Protein AF-A0A1Q4DM64-F1 (afdb_monomer_lite)

Radius of gyration: 23.75 Å; chains: 1; bounding box: 56×60×68 Å

pLDDT: mean 80.48, std 20.93, range [38.56, 98.75]

Foldseek 3Di:
DDDDDDDDDDDDDPPPPPPPPPDDDDDDPDDPPPPDDPLDLVSLLVLLVVLCPDCLLPPQLLPCLQVCPVSLVSLLVSLVSLLVSLPPAPLSVQSPVLSVQLNVLSVQLVVQPSHDDPPDPHHDSVRRSVSSVSNSVSSVSNSVSSVVSVVPDDDPDPDD

Sequence (160 aa):
MPALRYPVLIAALALTLAGCGATTPDGAPTTPVRTGVDGSLSSLTDKIDSIALDECATEPAATIFPNCPRFITEVGNVAVAVRGAAPGRPDAAALESSATAVGDAVSAFIRDGCVASPSEPAPSVATCGPDLQKIQAGLKAMQSAVNASAAAAPTTTPAG

Structure (mmCIF, N/CA/C/O backbone):
data_AF-A0A1Q4DM64-F1
#
_entry.id   AF-A0A1Q4DM64-F1
#
loop_
_atom_site.group_PDB
_atom_site.id
_atom_site.type_symbol
_atom_site.label_atom_id
_atom_site.label_alt_id
_atom_site.label_comp_id
_atom_site.label_asym_id
_atom_site.label_entity_id
_atom_site.label_seq_id
_atom_site.pdbx_PDB_ins_code
_atom_site.Cartn_x
_atom_site.Cartn_y
_atom_site.Cartn_z
_atom_site.occupancy
_atom_site.B_iso_or_equiv
_atom_site.auth_seq_id
_atom_site.auth_comp_id
_atom_site.auth_asym_id
_atom_site.auth_atom_id
_atom_site.pdbx_PDB_model_num
ATOM 1 N N . MET A 1 1 ? 5.339 48.084 -47.936 1.00 38.56 1 MET A N 1
ATOM 2 C CA . MET A 1 1 ? 3.965 48.331 -48.424 1.00 38.56 1 MET A CA 1
ATOM 3 C C . MET A 1 1 ? 3.014 48.055 -47.263 1.00 38.56 1 MET A C 1
ATOM 5 O O . MET A 1 1 ? 3.069 46.947 -46.746 1.00 38.56 1 MET A O 1
ATOM 9 N N . PRO A 1 2 ? 2.272 49.058 -46.763 1.00 51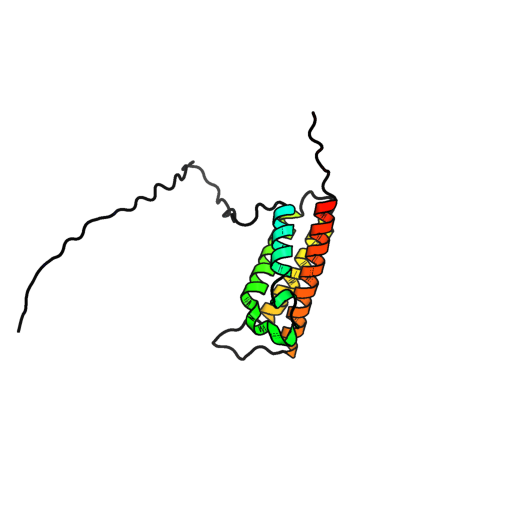.19 2 PRO A N 1
ATOM 10 C CA . PRO A 1 2 ? 1.415 48.941 -45.583 1.00 51.19 2 PRO A CA 1
ATOM 11 C C . PRO A 1 2 ? -0.000 48.476 -45.967 1.00 51.19 2 PRO A C 1
ATOM 13 O O . PRO A 1 2 ? -0.521 48.906 -46.993 1.00 51.19 2 PRO A O 1
ATOM 16 N N . ALA A 1 3 ? -0.646 47.655 -45.133 1.00 44.97 3 ALA A N 1
ATOM 17 C CA . ALA A 1 3 ? -2.070 47.343 -45.260 1.00 44.97 3 ALA A CA 1
ATOM 18 C C . ALA A 1 3 ? -2.755 47.289 -43.878 1.00 44.97 3 ALA A C 1
ATOM 20 O O . ALA A 1 3 ? -2.394 46.478 -43.034 1.00 44.97 3 ALA A O 1
ATOM 21 N N . LEU A 1 4 ? -3.682 48.243 -43.702 1.00 48.06 4 LEU A N 1
ATOM 22 C CA . LEU A 1 4 ? -4.887 48.351 -42.851 1.00 48.06 4 LEU A CA 1
ATOM 23 C C . LEU A 1 4 ? -4.959 47.514 -41.549 1.00 48.06 4 LEU A C 1
ATOM 25 O O . LEU A 1 4 ? -4.939 46.294 -41.588 1.00 48.06 4 LEU A O 1
ATOM 29 N N . ARG A 1 5 ? -5.036 48.108 -40.345 1.00 54.97 5 ARG A N 1
ATOM 30 C CA . ARG A 1 5 ? -6.199 48.780 -39.694 1.00 54.97 5 ARG A CA 1
ATOM 31 C C . ARG A 1 5 ? -7.495 47.945 -39.665 1.00 54.97 5 ARG A C 1
ATOM 33 O O . ARG A 1 5 ? -8.230 47.985 -40.640 1.00 54.97 5 ARG A O 1
ATOM 40 N N . TYR A 1 6 ? -7.833 47.351 -38.513 1.00 45.00 6 TYR A N 1
ATOM 41 C CA . TYR A 1 6 ? -9.056 47.675 -37.747 1.00 45.00 6 TYR A CA 1
ATOM 42 C C . TYR A 1 6 ? -9.010 47.046 -36.333 1.00 45.00 6 TYR A C 1
ATOM 44 O O . TYR A 1 6 ? -8.632 45.882 -36.203 1.00 45.00 6 TYR A O 1
ATOM 52 N N . PRO A 1 7 ? -9.362 47.798 -35.273 1.00 51.81 7 PRO A N 1
ATOM 53 C CA . PRO A 1 7 ? -9.396 47.316 -33.897 1.00 51.81 7 PRO A CA 1
ATOM 54 C C . PRO A 1 7 ? -10.707 46.567 -33.642 1.00 51.81 7 PRO A C 1
ATOM 56 O O . PRO A 1 7 ? -11.783 47.094 -33.917 1.00 51.81 7 PRO A O 1
ATOM 59 N N . VAL A 1 8 ? -10.635 45.360 -33.084 1.00 52.97 8 VAL A N 1
ATOM 60 C CA . VAL A 1 8 ? -11.823 44.664 -32.577 1.00 52.97 8 VAL A CA 1
ATOM 61 C C . VAL A 1 8 ? -11.725 44.614 -31.059 1.00 52.97 8 VAL A C 1
ATOM 63 O O . VAL A 1 8 ? -11.019 43.800 -30.472 1.00 52.97 8 VAL A O 1
ATOM 66 N N . LEU A 1 9 ? -12.438 45.555 -30.445 1.00 51.84 9 LEU A N 1
ATOM 67 C CA . LEU A 1 9 ? -12.913 45.486 -29.071 1.00 51.84 9 LEU A CA 1
ATOM 68 C C . LEU A 1 9 ? -13.808 44.243 -28.926 1.00 51.84 9 LEU A C 1
ATOM 70 O O . LEU A 1 9 ? -14.879 44.197 -29.522 1.00 51.84 9 LEU A O 1
ATOM 74 N N . ILE A 1 10 ? -13.395 43.267 -28.117 1.00 55.38 10 ILE A N 1
ATOM 75 C CA . ILE A 1 10 ? -14.287 42.264 -27.510 1.00 55.38 10 ILE A CA 1
ATOM 76 C C . ILE A 1 10 ? -13.955 42.296 -26.017 1.00 55.38 10 ILE A C 1
ATOM 78 O O . ILE A 1 10 ? -12.890 41.864 -25.595 1.00 55.38 10 ILE A O 1
ATOM 82 N N . ALA A 1 11 ? -14.646 43.162 -25.281 1.00 51.25 11 ALA A N 1
ATOM 83 C CA . ALA A 1 11 ? -15.825 42.812 -24.491 1.00 51.25 11 ALA A CA 1
ATOM 84 C C . ALA A 1 11 ? -15.452 41.919 -23.301 1.00 51.25 11 ALA A C 1
ATOM 86 O O . ALA A 1 11 ? -15.213 40.720 -23.421 1.00 51.25 11 ALA A O 1
ATOM 87 N N . ALA A 1 12 ? -15.399 42.572 -22.143 1.00 51.50 12 ALA A N 1
ATOM 88 C CA . ALA A 1 12 ? -15.264 41.963 -20.841 1.00 51.50 12 ALA A CA 1
ATOM 89 C C . ALA A 1 12 ? -16.359 40.913 -20.613 1.00 51.50 12 ALA A C 1
ATOM 91 O O . ALA A 1 12 ? -17.544 41.240 -20.621 1.00 51.50 12 ALA A O 1
ATOM 92 N N . LEU A 1 13 ? -15.949 39.683 -20.313 1.00 45.91 13 LEU A N 1
ATOM 93 C CA . LEU A 1 13 ? -16.724 38.786 -19.467 1.00 45.91 13 LEU A CA 1
ATOM 94 C C . LEU A 1 13 ? -15.891 38.518 -18.216 1.00 45.91 13 LEU A C 1
ATOM 96 O O . LEU A 1 13 ? -15.073 37.602 -18.153 1.00 45.91 13 LEU A O 1
ATOM 100 N N . ALA A 1 14 ? -16.094 39.374 -17.218 1.00 52.09 14 ALA A N 1
ATOM 101 C CA . ALA A 1 14 ? -15.781 39.043 -15.844 1.00 52.09 14 ALA A CA 1
ATOM 102 C C . ALA A 1 14 ? -16.706 37.888 -15.435 1.00 52.09 14 ALA A C 1
ATOM 104 O O . ALA A 1 14 ? -17.852 38.111 -15.051 1.00 52.09 14 ALA A O 1
ATOM 105 N N . LEU A 1 15 ? -16.227 36.646 -15.540 1.00 49.50 15 LEU A N 1
ATOM 106 C CA . LEU A 1 15 ? -16.816 35.552 -14.779 1.00 49.50 15 LEU A CA 1
ATOM 107 C C . LEU A 1 15 ? -16.432 35.764 -13.316 1.00 49.50 15 LEU A C 1
ATOM 109 O O . LEU A 1 15 ? -15.425 35.257 -12.826 1.00 49.50 15 LEU A O 1
ATOM 113 N N . THR A 1 16 ? -17.252 36.539 -12.613 1.00 51.91 16 THR A N 1
ATOM 114 C CA . THR A 1 16 ? -17.354 36.446 -11.164 1.00 51.91 16 THR A CA 1
ATOM 115 C C . THR A 1 16 ? -17.912 35.063 -10.852 1.00 51.91 16 THR A C 1
ATOM 117 O O . THR A 1 16 ? -19.127 34.867 -10.800 1.00 51.91 16 THR A O 1
ATOM 120 N N . LEU A 1 17 ? -17.027 34.084 -10.653 1.00 50.56 17 LEU A N 1
ATOM 121 C CA . LEU A 1 17 ? -17.360 32.977 -9.774 1.00 50.56 17 LEU A CA 1
ATOM 122 C C . LEU A 1 17 ? -17.614 33.605 -8.407 1.00 50.56 17 LEU A C 1
ATOM 124 O O . LEU A 1 17 ? -16.688 33.892 -7.652 1.00 50.56 17 LEU A O 1
ATOM 128 N N . ALA A 1 18 ? -18.890 33.846 -8.119 1.00 49.09 18 ALA A N 1
ATOM 129 C CA . ALA A 1 18 ? -19.396 33.934 -6.767 1.00 49.09 18 ALA A CA 1
ATOM 130 C C . ALA A 1 18 ? -19.172 32.561 -6.119 1.00 49.09 18 ALA A C 1
ATOM 132 O O . ALA A 1 18 ? -20.081 31.750 -5.979 1.00 49.09 18 ALA A O 1
ATOM 133 N N . GLY A 1 19 ? -17.918 32.271 -5.774 1.00 39.44 19 GLY A N 1
ATOM 134 C CA . GLY A 1 19 ? -17.636 31.352 -4.697 1.00 39.44 19 GLY A CA 1
ATOM 135 C C . GLY A 1 19 ? -18.203 32.011 -3.453 1.00 39.44 19 GLY A C 1
ATOM 136 O O . GLY A 1 19 ? -17.702 33.046 -3.018 1.00 39.44 19 GLY A O 1
ATOM 137 N N . CYS A 1 20 ? -19.270 31.437 -2.903 1.00 52.44 20 CYS A N 1
ATOM 138 C CA . CYS A 1 20 ? -19.693 31.684 -1.533 1.00 52.44 20 CYS A CA 1
ATOM 139 C C . CYS A 1 20 ? -18.599 31.165 -0.587 1.00 52.44 20 CYS A C 1
ATOM 141 O O . CYS A 1 20 ? -18.759 30.153 0.086 1.00 52.44 20 CYS A O 1
ATOM 143 N N . GLY A 1 21 ? -17.455 31.845 -0.567 1.00 40.41 21 GLY A N 1
ATOM 144 C CA . GLY A 1 21 ? -16.531 31.814 0.545 1.00 40.41 21 GLY A CA 1
ATOM 145 C C . GLY A 1 21 ? -17.123 32.721 1.606 1.00 40.41 21 GLY A C 1
ATOM 146 O O . GLY A 1 21 ? -17.016 33.941 1.507 1.00 40.41 21 GLY A O 1
ATOM 147 N N . ALA A 1 22 ? -17.791 32.133 2.594 1.00 46.66 22 ALA A N 1
ATOM 148 C CA . ALA A 1 22 ? -18.040 32.829 3.842 1.00 46.66 22 ALA A CA 1
ATOM 149 C C . ALA A 1 22 ? -16.670 33.152 4.457 1.00 46.66 22 ALA A C 1
ATOM 151 O O . ALA A 1 22 ? -16.010 32.300 5.044 1.00 46.66 22 ALA A O 1
ATOM 152 N N . THR A 1 23 ? -16.207 34.381 4.249 1.00 44.38 23 THR A N 1
ATOM 153 C CA . THR A 1 23 ? -15.081 34.964 4.968 1.00 44.38 23 THR A CA 1
ATOM 154 C C . THR A 1 23 ? -15.503 35.190 6.414 1.00 44.38 23 THR A C 1
ATOM 156 O O . THR A 1 23 ? -16.155 36.186 6.720 1.00 44.38 23 THR A O 1
ATOM 159 N N . THR A 1 24 ? -15.128 34.282 7.309 1.00 49.69 24 THR A N 1
ATOM 160 C CA . THR A 1 24 ? -14.904 34.623 8.718 1.00 49.69 24 THR A CA 1
ATOM 161 C C . THR A 1 24 ? -13.462 35.107 8.868 1.00 49.69 24 THR A C 1
ATOM 163 O O . THR A 1 24 ? -12.543 34.359 8.525 1.00 49.69 24 THR A O 1
ATOM 166 N N . PRO A 1 25 ? -13.234 36.342 9.339 1.00 52.25 25 PRO A N 1
ATOM 167 C CA . PRO A 1 25 ? -11.914 36.776 9.755 1.00 52.25 25 PRO A CA 1
ATOM 168 C C . PRO A 1 25 ? -11.630 36.162 11.129 1.00 52.25 25 PRO A C 1
ATOM 170 O O . PRO A 1 25 ? -12.388 36.395 12.059 1.00 52.25 25 PRO A O 1
ATOM 173 N N . ASP A 1 26 ? -10.616 35.305 11.222 1.00 44.72 26 ASP A N 1
ATOM 174 C CA . ASP A 1 26 ? -9.581 35.339 12.265 1.00 44.72 26 ASP A CA 1
ATOM 175 C C . ASP A 1 26 ? -8.699 34.084 12.193 1.00 44.72 26 ASP A C 1
ATOM 177 O O . ASP A 1 26 ? -9.122 32.997 11.799 1.00 44.72 26 ASP A O 1
ATOM 181 N N . GLY A 1 27 ? -7.413 34.284 12.469 1.00 49.91 27 GLY A N 1
ATOM 182 C CA . GLY A 1 27 ? -6.321 33.422 12.036 1.00 49.91 27 GLY A CA 1
ATOM 183 C C . GLY A 1 27 ? -6.317 32.008 12.616 1.00 49.91 27 GLY A C 1
ATOM 184 O O . GLY A 1 27 ? -6.171 31.805 13.815 1.00 49.91 27 GLY A O 1
ATOM 185 N N . ALA A 1 28 ? -6.310 31.030 11.716 1.00 48.25 28 ALA A N 1
ATOM 186 C CA . ALA A 1 28 ? -5.589 29.771 11.859 1.00 48.25 28 ALA A CA 1
ATOM 187 C C . ALA A 1 28 ? -5.282 29.255 10.441 1.00 48.25 28 ALA A C 1
ATOM 189 O O . ALA A 1 28 ? -6.163 29.332 9.580 1.00 48.25 28 ALA A O 1
ATOM 190 N N . PRO A 1 29 ? -4.073 28.739 10.146 1.00 41.28 29 PRO A N 1
ATOM 191 C CA . PRO A 1 29 ? -3.855 28.011 8.908 1.00 41.28 29 PRO A CA 1
ATOM 192 C C . PRO A 1 29 ? -4.705 26.743 8.978 1.00 41.28 29 PRO A C 1
ATOM 194 O O . PRO A 1 29 ? -4.353 25.777 9.652 1.00 41.28 29 PRO A O 1
ATOM 197 N N . THR A 1 30 ? -5.862 26.766 8.324 1.00 47.44 30 THR A N 1
ATOM 198 C CA . THR A 1 30 ? -6.651 25.563 8.106 1.00 47.44 30 THR A CA 1
ATOM 199 C C . THR A 1 30 ? -5.897 24.738 7.080 1.00 47.44 30 THR A C 1
ATOM 201 O O . THR A 1 30 ? -5.765 25.099 5.911 1.00 47.44 30 THR A O 1
ATOM 204 N N . THR A 1 31 ? -5.321 23.638 7.553 1.00 50.84 31 THR A N 1
ATOM 205 C CA . THR A 1 31 ? -4.847 22.550 6.707 1.00 50.84 31 THR A CA 1
ATOM 206 C C . THR A 1 31 ? -5.935 22.269 5.670 1.00 50.84 31 THR A C 1
ATOM 208 O O . THR A 1 31 ? -7.098 22.133 6.063 1.00 50.84 31 THR A O 1
ATOM 211 N N . PRO A 1 32 ? -5.622 22.213 4.364 1.00 42.25 32 PRO A N 1
ATOM 212 C CA . PRO A 1 32 ? -6.635 21.933 3.363 1.00 42.25 32 PRO A CA 1
ATOM 213 C C . PRO A 1 32 ? -7.281 20.589 3.696 1.00 42.25 32 PRO A C 1
ATOM 215 O O . PRO A 1 32 ? -6.619 19.549 3.691 1.00 42.25 32 PRO A O 1
ATOM 218 N N . VAL A 1 33 ? -8.575 20.618 4.020 1.00 45.44 33 VAL A N 1
ATOM 219 C CA . VAL A 1 33 ? -9.391 19.413 4.124 1.00 45.44 33 VAL A CA 1
ATOM 220 C C . VAL A 1 33 ? -9.404 18.812 2.726 1.00 45.44 33 VAL A C 1
ATOM 222 O O . VAL A 1 33 ? -10.020 19.360 1.813 1.00 45.44 33 VAL A O 1
ATOM 225 N N . ARG A 1 34 ? -8.661 17.717 2.532 1.00 43.19 34 ARG A N 1
ATOM 226 C CA . ARG A 1 34 ? -8.752 16.904 1.318 1.00 43.19 34 ARG A CA 1
ATOM 227 C C . ARG A 1 34 ? -10.174 16.353 1.261 1.00 43.19 34 ARG A C 1
ATOM 229 O O . ARG A 1 34 ? -10.494 15.375 1.924 1.00 43.19 34 ARG A O 1
ATOM 236 N N . THR A 1 35 ? -11.030 17.001 0.484 1.00 40.12 35 THR A N 1
ATOM 237 C CA . THR A 1 35 ? -12.334 16.480 0.081 1.00 40.12 35 THR A CA 1
ATOM 238 C C . THR A 1 35 ? -12.110 15.359 -0.926 1.00 40.12 35 THR A C 1
ATOM 240 O O . THR A 1 35 ? -12.135 15.545 -2.138 1.00 40.12 35 THR A O 1
ATOM 243 N N . GLY A 1 36 ? -11.821 14.175 -0.411 1.00 43.12 36 GLY A N 1
ATOM 244 C CA . GLY A 1 36 ? -11.723 12.959 -1.196 1.00 43.12 36 GLY A CA 1
ATOM 245 C C . GLY A 1 36 ? -11.624 11.808 -0.221 1.00 43.12 36 GLY A C 1
ATOM 246 O O . GLY A 1 36 ? -10.590 11.671 0.424 1.00 43.12 36 GLY A O 1
ATOM 247 N N . VAL A 1 37 ? -12.697 11.020 -0.128 1.0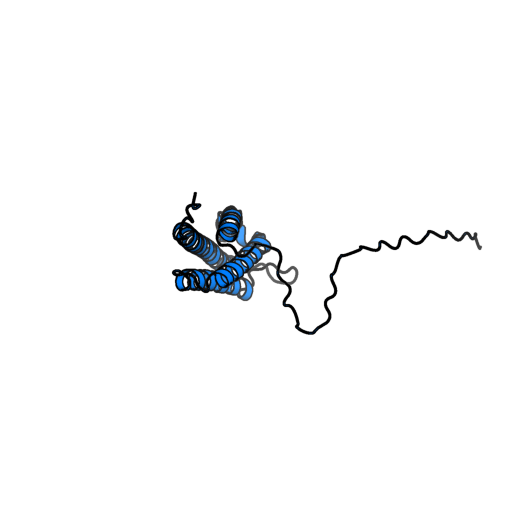0 47.81 37 VAL A N 1
ATOM 248 C CA . VAL A 1 37 ? -13.005 10.093 0.971 1.00 47.81 37 VAL A CA 1
ATOM 249 C C . VAL A 1 37 ? -13.389 10.879 2.233 1.00 47.81 37 VAL A C 1
ATOM 251 O O . VAL A 1 37 ? -12.541 11.451 2.917 1.00 47.81 37 VAL A O 1
ATOM 254 N N . ASP A 1 38 ? -14.683 10.952 2.553 1.00 57.81 38 ASP A N 1
ATOM 255 C CA . ASP A 1 38 ? -15.069 11.149 3.948 1.00 57.81 38 ASP A CA 1
ATOM 256 C C . ASP A 1 38 ? -14.352 10.031 4.711 1.00 57.81 38 ASP A C 1
ATOM 258 O O . ASP A 1 38 ? -14.532 8.873 4.367 1.00 57.81 38 ASP A O 1
ATOM 262 N N . GLY A 1 39 ? -13.444 10.334 5.643 1.00 59.41 39 GLY A N 1
ATOM 263 C CA . GLY A 1 39 ? -12.553 9.342 6.280 1.00 59.41 39 GLY A CA 1
ATOM 264 C C . GLY A 1 39 ? -13.264 8.251 7.101 1.00 59.41 39 GLY A C 1
ATOM 265 O O . GLY A 1 39 ? -12.656 7.639 7.975 1.00 59.41 39 GLY A O 1
ATOM 266 N N . SER A 1 40 ? -14.559 8.046 6.860 1.00 77.19 40 SER A N 1
ATOM 267 C CA . SER A 1 40 ? -15.349 6.919 7.295 1.00 77.19 40 SER A CA 1
ATOM 268 C C . SER A 1 40 ? -14.763 5.613 6.762 1.00 77.19 40 SER A C 1
ATOM 270 O O . SER A 1 40 ? -14.223 5.501 5.659 1.00 77.19 40 SER A O 1
ATOM 272 N N . LEU A 1 41 ? -14.882 4.585 7.591 1.00 80.12 41 LEU A N 1
ATOM 273 C CA . LEU A 1 41 ? -14.301 3.285 7.307 1.00 80.12 41 LEU A CA 1
ATOM 274 C C . LEU A 1 41 ? -15.002 2.572 6.131 1.00 80.12 41 LEU A C 1
ATOM 276 O O . LEU A 1 41 ? -14.367 1.801 5.419 1.00 80.12 41 LEU A O 1
ATOM 280 N N . SER A 1 42 ? -16.286 2.863 5.889 1.00 81.88 42 SER A N 1
ATOM 281 C CA . SER A 1 42 ? -17.035 2.356 4.730 1.00 81.88 42 SER A CA 1
ATOM 282 C C . SER A 1 42 ? -16.517 2.939 3.415 1.00 81.88 42 SER A C 1
ATOM 284 O O . SER A 1 42 ? -16.254 2.194 2.482 1.00 81.88 42 SER A O 1
ATOM 286 N N . SER A 1 43 ? -16.267 4.250 3.369 1.00 87.00 43 SER A N 1
ATOM 287 C CA . SER A 1 43 ? -15.702 4.928 2.193 1.00 87.00 43 SER A CA 1
ATOM 288 C C . SER A 1 43 ? -14.282 4.431 1.882 1.00 87.00 43 SER A C 1
ATOM 290 O O . SER A 1 43 ? -13.907 4.232 0.725 1.00 87.00 43 SER A O 1
ATOM 292 N N . LEU A 1 44 ? -13.495 4.142 2.927 1.00 91.88 44 LEU A N 1
ATOM 293 C CA . LEU A 1 44 ? -12.188 3.495 2.785 1.00 91.88 44 LEU A CA 1
ATOM 294 C C . LEU A 1 44 ? -12.291 2.055 2.277 1.00 91.88 44 LEU A C 1
ATOM 296 O O . LEU A 1 44 ? -11.464 1.661 1.459 1.00 91.88 44 LEU A O 1
ATOM 300 N N . THR A 1 45 ? -13.290 1.295 2.730 1.00 93.25 45 THR A N 1
ATOM 301 C CA . THR A 1 45 ? -13.543 -0.074 2.256 1.00 93.25 45 THR A CA 1
ATOM 302 C C . THR A 1 45 ? -13.796 -0.073 0.749 1.00 93.25 45 THR A C 1
ATOM 304 O O . THR A 1 45 ? -13.031 -0.686 0.007 1.00 93.25 45 THR A O 1
ATOM 307 N N . ASP A 1 46 ? -14.760 0.726 0.281 1.00 93.19 46 ASP A N 1
ATOM 308 C CA . ASP A 1 46 ? -15.103 0.826 -1.144 1.00 93.19 46 ASP A CA 1
ATOM 309 C C . ASP A 1 46 ? -13.907 1.277 -1.996 1.00 93.19 46 ASP A C 1
ATOM 311 O O . ASP A 1 46 ? -13.657 0.755 -3.087 1.00 93.19 46 ASP A O 1
ATOM 315 N N . LYS A 1 47 ? -13.122 2.242 -1.493 1.00 94.19 47 LYS A N 1
ATOM 316 C CA . LYS A 1 47 ? -11.923 2.712 -2.193 1.00 94.19 47 LYS A CA 1
ATOM 317 C C . LYS A 1 47 ? -10.867 1.613 -2.308 1.00 94.19 47 LYS A C 1
ATOM 319 O O . LYS A 1 47 ? -10.288 1.453 -3.381 1.00 94.19 47 LYS A O 1
ATOM 324 N N . ILE A 1 48 ? -10.587 0.880 -1.231 1.00 96.44 48 ILE A N 1
ATOM 325 C CA . ILE A 1 48 ? -9.597 -0.204 -1.258 1.00 96.44 48 ILE A CA 1
ATOM 326 C C . ILE A 1 48 ? -10.069 -1.328 -2.179 1.00 96.44 48 ILE A C 1
ATOM 328 O O . ILE A 1 48 ? -9.271 -1.800 -2.986 1.00 96.44 48 ILE A O 1
ATOM 332 N N . ASP A 1 49 ? -11.350 -1.695 -2.124 1.00 96.31 49 ASP A N 1
ATOM 333 C CA . ASP A 1 49 ? -11.944 -2.696 -3.011 1.00 96.31 49 ASP A CA 1
ATOM 334 C C . ASP A 1 49 ? -11.801 -2.285 -4.480 1.00 96.31 49 ASP A C 1
ATOM 336 O O . ASP A 1 49 ? -11.357 -3.080 -5.307 1.00 96.31 49 ASP A O 1
ATOM 340 N N . SER A 1 50 ? -12.070 -1.018 -4.806 1.00 96.56 50 SER A N 1
ATOM 341 C CA . SER A 1 50 ? -11.870 -0.501 -6.161 1.00 96.56 50 SER A CA 1
ATOM 342 C C . SER A 1 50 ? -10.405 -0.540 -6.606 1.00 96.56 50 SER A C 1
ATOM 344 O O . SER A 1 50 ? -10.149 -0.824 -7.773 1.00 96.56 50 SER A O 1
ATOM 346 N N . ILE A 1 51 ? -9.447 -0.242 -5.722 1.00 97.50 51 ILE A N 1
ATOM 347 C CA . ILE A 1 51 ? -8.010 -0.301 -6.047 1.00 97.50 51 ILE A CA 1
ATOM 348 C C . ILE A 1 51 ? -7.553 -1.758 -6.207 1.00 97.50 51 ILE A C 1
ATOM 350 O O . ILE A 1 51 ? -6.713 -2.051 -7.053 1.00 97.50 51 ILE A O 1
ATOM 354 N N . ALA A 1 52 ? -8.108 -2.687 -5.427 1.00 97.12 52 ALA A N 1
ATOM 355 C CA . ALA A 1 52 ? -7.768 -4.108 -5.483 1.00 97.12 52 ALA A CA 1
ATOM 356 C C . ALA A 1 52 ? -8.188 -4.789 -6.799 1.00 97.12 52 ALA A C 1
ATOM 358 O O . ALA A 1 52 ? -7.696 -5.877 -7.100 1.00 97.12 52 ALA A O 1
ATOM 359 N N . LEU A 1 53 ? -9.065 -4.154 -7.582 1.00 97.38 53 LEU A N 1
ATOM 360 C CA . LEU A 1 53 ? -9.470 -4.600 -8.918 1.00 97.38 53 LEU A CA 1
ATOM 361 C C . LEU A 1 53 ? -8.566 -4.074 -10.042 1.00 97.38 53 LEU A C 1
ATOM 363 O O . LEU A 1 53 ? -8.735 -4.483 -11.189 1.00 97.38 53 LEU A O 1
ATOM 367 N N . ASP A 1 54 ? -7.633 -3.169 -9.739 1.00 98.00 54 ASP A N 1
ATOM 368 C CA . ASP A 1 54 ? -6.694 -2.628 -10.720 1.00 98.00 54 ASP A CA 1
ATOM 369 C C . ASP A 1 54 ? -5.790 -3.741 -11.291 1.00 98.00 54 ASP A C 1
ATOM 371 O O . ASP A 1 54 ? -5.430 -4.703 -10.601 1.00 98.00 54 ASP A O 1
ATOM 375 N N . GLU A 1 55 ? -5.393 -3.614 -12.558 1.00 97.56 55 GLU A N 1
ATOM 376 C CA . GLU A 1 55 ? -4.478 -4.565 -13.204 1.00 97.56 55 GLU A CA 1
ATOM 377 C C . GLU A 1 55 ? -3.151 -4.667 -12.438 1.00 97.56 55 GLU A C 1
ATOM 379 O O . GLU A 1 55 ? -2.619 -5.755 -12.234 1.00 97.56 55 GLU A O 1
ATOM 384 N N . CYS A 1 56 ? -2.666 -3.563 -11.872 1.00 97.62 56 CYS A N 1
ATOM 385 C CA . CYS A 1 56 ? -1.462 -3.541 -11.052 1.00 97.62 56 CYS A CA 1
ATOM 386 C C . CYS A 1 56 ? -1.621 -4.224 -9.689 1.00 97.62 56 CYS A C 1
ATOM 388 O O . CYS A 1 56 ? -0.612 -4.520 -9.044 1.00 97.62 56 CYS A O 1
ATOM 390 N N . ALA A 1 57 ? -2.848 -4.506 -9.242 1.00 97.88 57 ALA A N 1
ATOM 391 C CA . ALA A 1 57 ? -3.121 -5.290 -8.039 1.00 97.88 57 ALA A CA 1
ATOM 392 C C . ALA A 1 57 ? -3.191 -6.806 -8.309 1.00 97.88 57 ALA A C 1
ATOM 394 O O . ALA A 1 57 ? -3.002 -7.611 -7.387 1.00 97.88 57 ALA A O 1
ATOM 395 N N . THR A 1 58 ? -3.487 -7.193 -9.552 1.00 97.38 58 THR A N 1
ATOM 396 C CA . THR A 1 58 ? -3.919 -8.550 -9.918 1.00 97.38 58 THR A CA 1
ATOM 397 C C . THR A 1 58 ? -2.949 -9.264 -10.855 1.00 97.38 58 THR A C 1
ATOM 399 O O . THR A 1 58 ? -2.741 -10.469 -10.703 1.00 97.38 58 THR A O 1
ATOM 402 N N . GLU A 1 59 ? -2.308 -8.533 -11.763 1.00 98.12 59 GLU A N 1
ATOM 403 C CA . GLU A 1 59 ? -1.351 -9.073 -12.722 1.00 98.12 59 GLU A CA 1
ATOM 404 C C . GLU A 1 59 ? 0.018 -9.378 -12.084 1.00 98.12 59 GLU A C 1
ATOM 406 O O . GLU A 1 59 ? 0.389 -8.808 -11.044 1.00 98.12 59 GLU A O 1
ATOM 411 N N . PRO A 1 60 ? 0.823 -10.263 -12.706 1.00 97.69 60 PRO A N 1
ATOM 412 C CA . PRO A 1 60 ? 2.163 -10.574 -12.232 1.00 97.69 60 PRO A CA 1
ATOM 413 C C . PRO A 1 60 ? 3.045 -9.323 -12.124 1.00 97.69 60 PRO A C 1
ATOM 415 O O . PRO A 1 60 ? 3.323 -8.628 -13.102 1.00 97.69 60 PRO A O 1
ATOM 418 N N . ALA A 1 61 ? 3.561 -9.070 -10.921 1.00 95.88 61 ALA A N 1
ATOM 419 C CA . ALA A 1 61 ? 4.331 -7.865 -10.625 1.00 95.88 61 ALA A CA 1
ATOM 420 C C . ALA A 1 61 ? 5.559 -7.678 -11.538 1.00 95.88 61 ALA A C 1
ATOM 422 O O . ALA A 1 61 ? 5.876 -6.561 -11.937 1.00 95.88 61 ALA A O 1
ATOM 423 N N . ALA A 1 62 ? 6.225 -8.775 -11.915 1.00 93.38 62 ALA A N 1
ATOM 424 C CA . ALA A 1 62 ? 7.414 -8.756 -12.769 1.00 93.38 62 ALA A CA 1
ATOM 425 C C . ALA A 1 62 ? 7.155 -8.236 -14.196 1.00 93.38 62 ALA A C 1
ATOM 427 O O . ALA A 1 62 ? 8.103 -7.843 -14.873 1.00 93.38 62 ALA A O 1
ATOM 428 N N . THR A 1 63 ? 5.902 -8.230 -14.659 1.00 92.25 63 THR A N 1
ATOM 429 C CA . THR A 1 63 ? 5.539 -7.793 -16.014 1.00 92.25 63 THR A CA 1
ATOM 430 C C . THR A 1 63 ? 4.821 -6.451 -16.027 1.00 92.25 63 THR A C 1
ATOM 432 O O . THR A 1 63 ? 5.024 -5.675 -16.956 1.00 92.25 63 THR A O 1
ATOM 435 N N . ILE A 1 64 ? 3.995 -6.164 -15.016 1.00 95.12 64 ILE A N 1
ATOM 436 C CA . ILE A 1 64 ? 3.089 -5.006 -15.045 1.00 95.12 64 ILE A CA 1
ATOM 437 C C . ILE A 1 64 ? 3.682 -3.731 -14.429 1.00 95.12 64 ILE A C 1
ATOM 439 O O . ILE A 1 64 ? 3.231 -2.636 -14.759 1.00 95.12 64 ILE A O 1
ATOM 443 N N . PHE A 1 65 ? 4.720 -3.835 -13.583 1.00 93.31 65 PHE A N 1
ATOM 444 C CA . PHE A 1 65 ? 5.215 -2.698 -12.791 1.00 93.31 65 PHE A CA 1
ATOM 445 C C . PHE A 1 65 ? 5.503 -1.392 -13.555 1.00 93.31 65 PHE A C 1
ATOM 447 O O . PHE A 1 65 ? 5.237 -0.337 -12.970 1.00 93.31 65 PHE A O 1
ATOM 454 N N . PRO A 1 66 ? 5.981 -1.383 -14.822 1.00 91.56 66 PRO A N 1
ATOM 455 C CA . PRO A 1 66 ? 6.234 -0.128 -15.532 1.00 91.56 66 PRO A CA 1
ATOM 456 C C . PRO A 1 66 ? 4.970 0.718 -15.743 1.00 91.56 66 PRO A C 1
ATOM 458 O O . PRO A 1 66 ? 5.063 1.937 -15.869 1.00 91.56 66 PRO A O 1
ATOM 461 N N . ASN A 1 67 ? 3.792 0.086 -15.748 1.00 92.25 67 ASN A N 1
ATOM 462 C CA . ASN A 1 67 ? 2.500 0.730 -15.996 1.00 92.25 67 ASN A CA 1
ATOM 463 C C . ASN A 1 67 ? 1.810 1.201 -14.705 1.00 92.25 67 ASN A C 1
ATOM 465 O O . ASN A 1 67 ? 0.802 1.903 -14.748 1.00 92.25 67 ASN A O 1
ATOM 469 N N . CYS A 1 68 ? 2.374 0.868 -13.542 1.00 95.31 68 CYS A N 1
ATOM 470 C CA . CYS A 1 68 ? 1.735 1.070 -12.248 1.00 95.31 68 CYS A CA 1
ATOM 471 C C . CYS A 1 68 ? 1.928 2.416 -11.518 1.00 95.31 68 CYS A C 1
ATOM 473 O O . CYS A 1 68 ? 1.392 2.516 -10.414 1.00 95.31 68 CYS A O 1
ATOM 475 N N . PRO A 1 69 ? 2.591 3.486 -12.021 1.00 92.81 69 PRO A N 1
ATOM 476 C CA . PRO A 1 69 ? 2.793 4.711 -11.228 1.00 92.81 69 PRO A CA 1
ATOM 477 C C . PRO A 1 69 ? 1.521 5.316 -10.606 1.00 92.81 69 PRO A C 1
ATOM 479 O O . PRO A 1 69 ? 1.538 5.776 -9.459 1.00 92.81 69 PRO A O 1
ATOM 482 N N . ARG A 1 70 ? 0.393 5.279 -11.333 1.00 94.94 70 ARG A N 1
ATOM 483 C CA . ARG A 1 70 ? -0.909 5.722 -10.811 1.00 94.94 70 ARG A CA 1
ATOM 484 C C . ARG A 1 70 ? -1.378 4.839 -9.654 1.00 94.94 70 ARG A C 1
ATOM 486 O O . ARG A 1 70 ? -1.749 5.367 -8.609 1.00 94.94 70 ARG A O 1
ATOM 493 N N . PHE A 1 71 ? -1.333 3.521 -9.831 1.00 97.31 71 PHE A N 1
ATOM 494 C CA . PHE A 1 71 ? -1.696 2.551 -8.801 1.00 97.31 71 PHE A CA 1
ATOM 495 C C . PHE A 1 71 ? -0.868 2.755 -7.523 1.00 97.31 71 PHE A C 1
ATOM 497 O O . PHE A 1 71 ? -1.434 2.869 -6.440 1.00 97.31 71 PHE A O 1
ATOM 504 N N . ILE A 1 72 ? 0.455 2.920 -7.646 1.00 97.75 72 ILE A N 1
ATOM 505 C CA . ILE A 1 72 ? 1.352 3.180 -6.505 1.00 97.75 72 ILE A CA 1
ATOM 506 C C . ILE A 1 72 ? 0.928 4.436 -5.729 1.00 97.75 72 ILE A C 1
ATOM 508 O O . ILE A 1 72 ? 0.896 4.433 -4.497 1.00 97.75 72 ILE A O 1
ATOM 512 N N . THR A 1 73 ? 0.553 5.499 -6.445 1.00 96.56 73 THR A N 1
ATOM 513 C CA . THR A 1 73 ? 0.081 6.750 -5.836 1.00 96.56 73 THR A CA 1
ATOM 514 C C . THR A 1 73 ? -1.239 6.554 -5.086 1.00 96.56 73 THR A C 1
ATOM 516 O O . THR A 1 73 ? -1.380 7.023 -3.955 1.00 96.56 73 THR A O 1
ATOM 519 N N . GLU A 1 74 ? -2.204 5.842 -5.674 1.00 97.38 74 GLU A N 1
ATOM 520 C CA . GLU A 1 74 ? -3.488 5.559 -5.021 1.00 97.38 74 GLU A CA 1
ATOM 521 C C . GLU A 1 74 ? -3.328 4.681 -3.776 1.00 97.38 74 GLU A C 1
ATOM 523 O O . GLU A 1 74 ? -3.920 4.983 -2.736 1.00 97.38 74 GLU A O 1
ATOM 528 N N . VAL A 1 75 ? -2.477 3.653 -3.845 1.00 98.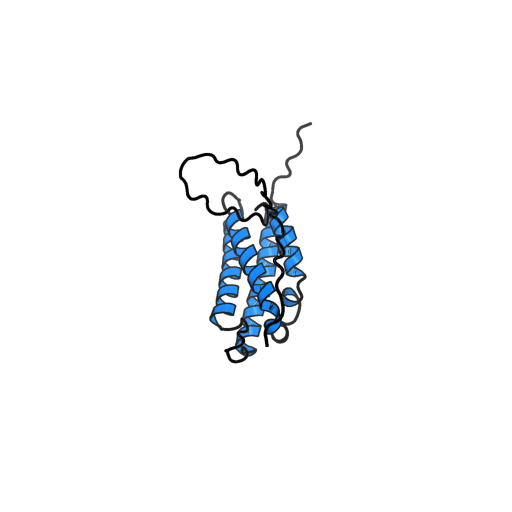19 75 VAL A N 1
ATOM 529 C CA . VAL A 1 75 ? -2.165 2.784 -2.704 1.00 98.19 75 VAL A CA 1
ATOM 530 C C . VAL A 1 75 ? -1.506 3.576 -1.567 1.00 98.19 75 VAL A C 1
ATOM 532 O O . VAL A 1 75 ? -1.900 3.443 -0.407 1.00 98.19 75 VAL A O 1
ATOM 535 N N . GLY A 1 76 ? -0.556 4.461 -1.881 1.00 97.81 76 GLY A N 1
ATOM 536 C CA . GLY A 1 76 ? 0.052 5.345 -0.883 1.00 97.81 76 GLY A CA 1
ATOM 537 C C . GLY A 1 76 ? -0.962 6.301 -0.241 1.00 97.81 76 GLY A C 1
ATOM 538 O O . GLY A 1 76 ? -0.986 6.464 0.980 1.00 97.81 76 GLY A O 1
ATOM 539 N N . ASN A 1 77 ? -1.849 6.896 -1.043 1.00 96.81 77 ASN A N 1
ATOM 540 C CA . ASN A 1 77 ? -2.885 7.804 -0.548 1.00 96.81 77 ASN A CA 1
ATOM 541 C C . ASN A 1 77 ? -3.876 7.101 0.387 1.00 96.81 77 ASN A C 1
ATOM 543 O O . ASN A 1 77 ? -4.246 7.662 1.420 1.00 96.81 77 ASN A O 1
ATOM 547 N N . VAL A 1 78 ? -4.309 5.885 0.041 1.00 96.75 78 VAL A N 1
ATOM 548 C CA . VAL A 1 78 ? -5.259 5.147 0.879 1.00 96.75 78 VAL A CA 1
ATOM 549 C C . VAL A 1 78 ? -4.604 4.642 2.165 1.00 96.75 78 VAL A C 1
ATOM 551 O O . VAL A 1 78 ? -5.241 4.704 3.210 1.00 96.75 78 VAL A O 1
ATOM 554 N N . ALA A 1 79 ? -3.317 4.275 2.150 1.00 97.44 79 ALA A N 1
ATOM 555 C CA . ALA A 1 79 ? -2.584 3.936 3.372 1.00 97.44 79 ALA A CA 1
ATOM 556 C C . ALA A 1 79 ? -2.546 5.108 4.371 1.00 97.44 79 ALA A C 1
ATOM 558 O O . ALA A 1 79 ? -2.810 4.929 5.561 1.00 97.44 79 ALA A O 1
ATOM 559 N N . VAL A 1 80 ? -2.298 6.333 3.894 1.00 96.56 80 VAL A N 1
ATOM 560 C CA . VAL A 1 80 ? -2.364 7.538 4.741 1.00 96.56 80 VAL A CA 1
ATOM 561 C C . VAL A 1 80 ? -3.770 7.740 5.311 1.00 96.56 80 VAL A C 1
ATOM 563 O O . VAL A 1 80 ? -3.912 8.064 6.490 1.00 96.56 80 VAL A O 1
ATOM 566 N N . ALA A 1 81 ? -4.805 7.524 4.500 1.00 95.44 81 ALA A N 1
ATOM 567 C CA . ALA A 1 81 ? -6.188 7.680 4.934 1.00 95.44 81 ALA A CA 1
ATOM 568 C C . ALA A 1 81 ? -6.597 6.622 5.980 1.00 95.44 81 ALA A C 1
ATOM 570 O O . ALA A 1 81 ? -7.205 6.975 6.988 1.00 95.44 81 ALA A O 1
ATOM 571 N N . VAL A 1 82 ? -6.183 5.358 5.810 1.00 95.50 82 VAL A N 1
ATOM 572 C CA . VAL A 1 82 ? -6.383 4.282 6.800 1.00 95.50 82 VAL A CA 1
ATOM 573 C C . VAL A 1 82 ? -5.712 4.626 8.127 1.00 95.50 82 VAL A C 1
ATOM 575 O O . VAL A 1 82 ? -6.343 4.519 9.177 1.00 95.50 82 VAL A O 1
ATOM 578 N N . ARG A 1 83 ? -4.467 5.118 8.098 1.00 95.00 83 ARG A N 1
ATOM 579 C CA . ARG A 1 83 ? -3.784 5.585 9.314 1.00 95.00 83 ARG A CA 1
ATOM 580 C C . ARG A 1 83 ? -4.535 6.741 9.980 1.00 95.00 83 ARG A C 1
ATOM 582 O O . ARG A 1 83 ? -4.647 6.765 11.199 1.00 95.00 83 ARG A O 1
ATOM 589 N N . GLY A 1 84 ? -5.066 7.681 9.198 1.00 92.12 84 GLY A N 1
ATOM 590 C CA . GLY A 1 84 ? -5.863 8.800 9.709 1.00 92.12 84 GLY A CA 1
ATOM 591 C C . GLY A 1 84 ? -7.193 8.382 10.347 1.00 92.12 84 GLY A C 1
ATOM 592 O O . GLY A 1 84 ? -7.679 9.077 11.234 1.00 92.12 84 GLY A O 1
ATOM 593 N N . ALA A 1 85 ? -7.758 7.246 9.932 1.00 90.81 85 ALA A N 1
ATOM 594 C CA . ALA A 1 85 ? -9.010 6.702 10.460 1.00 90.81 85 ALA A CA 1
ATOM 595 C C . ALA A 1 85 ? -8.830 5.776 11.680 1.00 90.81 85 ALA A C 1
ATOM 597 O O . ALA A 1 85 ? -9.816 5.417 12.324 1.00 90.81 85 ALA A O 1
ATOM 598 N N . ALA A 1 86 ? -7.596 5.375 12.000 1.00 91.62 86 ALA A N 1
ATOM 599 C CA . ALA A 1 86 ? -7.295 4.457 13.098 1.00 91.62 86 ALA A CA 1
ATOM 600 C C . ALA A 1 86 ? -7.556 5.012 14.520 1.00 91.62 86 ALA A C 1
ATOM 602 O O . ALA A 1 86 ? -8.044 4.248 15.358 1.00 91.62 86 ALA A O 1
ATOM 603 N N . PRO A 1 87 ? -7.268 6.292 14.847 1.00 90.00 87 PRO A N 1
ATOM 604 C CA . PRO A 1 87 ? -7.390 6.792 16.214 1.00 90.00 87 PRO A CA 1
ATOM 605 C C . PRO A 1 87 ? -8.790 6.623 16.814 1.00 90.00 87 PRO A C 1
ATOM 607 O O . PRO A 1 87 ? -9.804 6.879 16.169 1.00 90.00 87 PRO A O 1
ATOM 610 N N . GLY A 1 88 ? -8.844 6.222 18.087 1.00 85.38 88 GLY A N 1
ATOM 611 C CA . GLY A 1 88 ? -10.100 6.040 18.824 1.00 85.38 88 GLY A CA 1
ATOM 612 C C . GLY A 1 88 ? -10.848 4.743 18.504 1.00 85.38 88 GLY A C 1
ATOM 613 O O . GLY A 1 88 ? -11.909 4.505 19.080 1.00 85.38 88 GLY A O 1
ATOM 614 N N . ARG A 1 89 ? -10.304 3.889 17.629 1.00 87.06 89 ARG A N 1
ATOM 615 C CA . ARG A 1 89 ? -10.876 2.580 17.314 1.00 87.06 89 ARG A CA 1
ATOM 616 C C . ARG A 1 89 ? -10.258 1.453 18.152 1.00 87.06 89 ARG A C 1
ATOM 618 O O . ARG A 1 89 ? -9.081 1.528 18.504 1.00 87.06 89 ARG A O 1
ATOM 625 N N . PRO A 1 90 ? -11.010 0.375 18.440 1.00 88.38 90 PRO A N 1
ATOM 626 C CA . PRO A 1 90 ? -10.482 -0.786 19.166 1.00 88.38 90 PRO A CA 1
ATOM 627 C C . PRO A 1 90 ? -9.389 -1.547 18.391 1.00 88.38 90 PRO A C 1
ATOM 629 O O . PRO A 1 90 ? -8.573 -2.237 18.994 1.00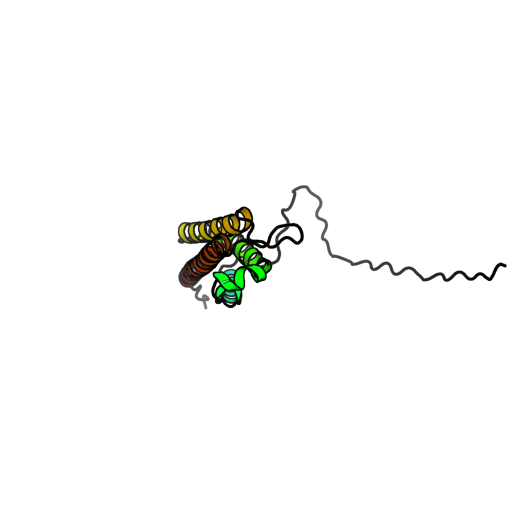 88.38 90 PRO A O 1
ATOM 632 N N . ASP A 1 91 ? -9.358 -1.405 17.068 1.00 91.44 91 ASP A N 1
ATOM 633 C CA . ASP A 1 91 ? -8.443 -2.053 16.121 1.00 91.44 91 ASP A CA 1
ATOM 634 C C . ASP A 1 91 ? -7.327 -1.116 15.614 1.00 91.44 91 ASP A C 1
ATOM 636 O O . ASP A 1 91 ? -6.595 -1.471 14.686 1.00 91.44 91 ASP A O 1
ATOM 640 N N . ALA A 1 92 ? -7.148 0.053 16.245 1.00 92.31 92 ALA A N 1
ATOM 641 C CA . ALA A 1 92 ? -6.224 1.101 15.802 1.00 92.31 92 ALA A CA 1
ATOM 642 C C . ALA A 1 92 ? -4.816 0.576 15.472 1.00 92.31 92 ALA A C 1
ATOM 644 O O . ALA A 1 92 ? -4.282 0.867 14.405 1.00 92.31 92 ALA A O 1
ATOM 645 N N . ALA A 1 93 ? -4.242 -0.272 16.332 1.00 95.31 93 ALA A N 1
ATOM 646 C CA . ALA A 1 93 ? -2.903 -0.825 16.126 1.00 95.31 93 ALA A CA 1
ATOM 647 C C . ALA A 1 93 ? -2.790 -1.687 14.851 1.00 95.31 93 ALA A C 1
ATOM 649 O O . ALA A 1 93 ? -1.759 -1.668 14.178 1.00 95.31 93 ALA A O 1
ATOM 650 N N . ALA A 1 94 ? -3.840 -2.434 14.493 1.00 95.44 94 ALA A N 1
ATOM 651 C CA . ALA A 1 94 ? -3.855 -3.250 13.280 1.00 95.44 94 ALA A CA 1
ATOM 652 C C . ALA A 1 94 ? -3.975 -2.377 12.019 1.00 95.44 94 ALA A C 1
ATOM 654 O O . ALA A 1 94 ? -3.267 -2.598 11.031 1.00 95.44 94 ALA A O 1
ATOM 655 N N . LEU A 1 95 ? -4.823 -1.346 12.071 1.00 95.19 95 LEU A N 1
ATOM 656 C CA . LEU A 1 95 ? -4.971 -0.364 10.995 1.00 95.19 95 LEU A CA 1
ATOM 657 C C . LEU A 1 95 ? -3.674 0.431 10.779 1.00 95.19 95 LEU A C 1
ATOM 659 O O . LEU A 1 95 ? -3.197 0.538 9.652 1.00 95.19 95 LEU A O 1
ATOM 663 N N . GLU A 1 96 ? -3.043 0.914 11.849 1.00 96.50 96 GLU A N 1
ATOM 664 C CA . GLU A 1 96 ? -1.767 1.633 11.785 1.00 96.50 96 GLU A CA 1
ATOM 665 C C . GLU A 1 96 ? -0.630 0.756 11.259 1.00 96.50 96 GLU A C 1
ATOM 667 O O . GLU A 1 96 ? 0.145 1.197 10.405 1.00 96.50 96 GLU A O 1
ATOM 672 N N . SER A 1 97 ? -0.534 -0.488 11.735 1.00 97.62 97 SER A N 1
ATOM 673 C CA . SER A 1 97 ? 0.485 -1.442 11.295 1.00 97.62 97 SER A CA 1
ATOM 674 C C . SER A 1 97 ? 0.350 -1.758 9.803 1.00 97.62 97 SER A C 1
ATOM 676 O O . SER A 1 97 ? 1.320 -1.627 9.052 1.00 97.62 97 SER A O 1
ATOM 678 N N . SER A 1 98 ? -0.863 -2.080 9.340 1.00 97.88 98 SER A N 1
ATOM 679 C CA . SER A 1 98 ? -1.111 -2.381 7.923 1.00 97.88 98 SER A CA 1
ATOM 680 C C . SER A 1 98 ? -0.849 -1.178 7.009 1.00 97.88 98 SER A C 1
ATOM 682 O O . SER A 1 98 ? -0.161 -1.319 5.997 1.00 97.88 98 SER A O 1
ATOM 684 N N . ALA A 1 99 ? -1.293 0.020 7.398 1.00 97.75 99 ALA A N 1
ATOM 685 C CA . ALA A 1 99 ? -1.002 1.254 6.674 1.00 97.75 99 ALA A CA 1
ATOM 686 C C . ALA A 1 99 ? 0.503 1.565 6.618 1.00 97.75 99 ALA A C 1
ATOM 688 O O . ALA A 1 99 ? 1.008 2.033 5.598 1.00 97.75 99 ALA A O 1
ATOM 689 N N . THR A 1 100 ? 1.236 1.294 7.701 1.00 98.25 100 THR A N 1
ATOM 690 C CA . THR A 1 100 ? 2.693 1.486 7.754 1.00 98.25 100 THR A CA 1
ATOM 691 C C . THR A 1 100 ? 3.415 0.540 6.813 1.00 98.25 100 THR A C 1
ATOM 693 O O . THR A 1 100 ? 4.206 1.002 5.998 1.00 98.25 100 THR A O 1
ATOM 696 N N . ALA A 1 101 ? 3.072 -0.748 6.836 1.00 98.19 101 ALA A N 1
ATOM 697 C CA . ALA A 1 101 ? 3.663 -1.732 5.937 1.00 98.19 101 ALA A CA 1
ATOM 698 C C . ALA A 1 101 ? 3.458 -1.369 4.454 1.00 98.19 101 ALA A C 1
ATOM 700 O O . ALA A 1 101 ? 4.384 -1.489 3.650 1.00 98.19 101 ALA A O 1
ATOM 701 N N . VAL A 1 102 ? 2.268 -0.878 4.088 1.00 98.69 102 VAL A N 1
ATOM 702 C CA . VAL A 1 102 ? 1.991 -0.398 2.724 1.00 98.69 102 VAL A CA 1
ATOM 703 C C . VAL A 1 102 ? 2.815 0.847 2.393 1.00 98.69 102 VAL A C 1
ATOM 705 O O . VAL A 1 102 ? 3.430 0.904 1.329 1.00 98.69 102 VAL A O 1
ATOM 708 N N . GLY A 1 103 ? 2.865 1.830 3.297 1.00 98.00 103 GLY A N 1
ATOM 709 C CA . GLY A 1 103 ? 3.660 3.046 3.112 1.00 98.00 103 GLY A CA 1
ATOM 710 C C . GLY A 1 103 ? 5.156 2.764 2.934 1.00 98.00 103 GLY A C 1
ATOM 711 O O . GLY A 1 103 ? 5.792 3.357 2.061 1.00 98.00 103 GLY A O 1
ATOM 712 N N . ASP A 1 104 ? 5.704 1.819 3.696 1.00 98.31 104 ASP A N 1
ATOM 713 C CA . ASP A 1 104 ? 7.103 1.398 3.599 1.00 98.31 104 ASP A CA 1
ATOM 714 C C . ASP A 1 104 ? 7.386 0.679 2.273 1.00 98.31 104 ASP A C 1
ATOM 716 O O . ASP A 1 104 ? 8.403 0.946 1.630 1.00 98.31 104 ASP A O 1
ATOM 720 N N . ALA A 1 105 ? 6.470 -0.183 1.817 1.00 98.50 105 ALA A N 1
ATOM 721 C CA . ALA A 1 105 ? 6.586 -0.862 0.528 1.00 98.50 105 ALA A CA 1
ATOM 722 C C . ALA A 1 105 ? 6.524 0.124 -0.655 1.00 98.50 105 ALA A C 1
ATOM 724 O O . ALA A 1 105 ? 7.347 0.042 -1.565 1.00 98.50 105 ALA A O 1
ATOM 725 N N . VAL A 1 106 ? 5.609 1.100 -0.616 1.00 98.31 106 VAL A N 1
ATOM 726 C CA . VAL A 1 106 ? 5.535 2.192 -1.607 1.00 98.31 106 VAL A CA 1
ATOM 727 C C . VAL A 1 106 ? 6.816 3.026 -1.596 1.00 98.31 106 VAL A C 1
ATOM 729 O O . VAL A 1 106 ? 7.378 3.319 -2.651 1.00 98.31 106 VAL A O 1
ATOM 732 N N . SER A 1 107 ? 7.315 3.371 -0.409 1.00 97.75 107 SER A N 1
ATOM 733 C CA . SER A 1 107 ? 8.560 4.130 -0.264 1.00 97.75 107 SER A CA 1
ATOM 734 C C . SER A 1 107 ? 9.760 3.357 -0.805 1.00 97.75 107 SER A C 1
ATOM 736 O O . SER A 1 107 ? 10.651 3.960 -1.401 1.00 97.75 107 SER A O 1
ATOM 738 N N . ALA A 1 108 ? 9.782 2.032 -0.633 1.00 97.31 108 ALA A N 1
ATOM 739 C CA . ALA A 1 108 ? 10.807 1.172 -1.207 1.00 97.31 108 ALA A CA 1
ATOM 740 C C . ALA A 1 108 ? 10.779 1.179 -2.734 1.00 97.31 108 ALA A C 1
ATOM 742 O O . ALA A 1 108 ? 11.788 1.525 -3.339 1.00 97.31 108 ALA A O 1
ATOM 743 N N . PHE A 1 109 ? 9.607 0.958 -3.330 1.00 96.81 109 PHE A N 1
ATOM 744 C CA . PHE A 1 109 ? 9.434 0.989 -4.781 1.00 96.81 109 PHE A CA 1
ATOM 745 C C . PHE A 1 109 ? 9.908 2.316 -5.398 1.00 96.81 109 PHE A C 1
ATOM 747 O O . PHE A 1 109 ? 10.579 2.334 -6.428 1.00 96.81 109 PHE A O 1
ATOM 754 N N . ILE A 1 110 ? 9.595 3.446 -4.756 1.00 94.81 110 ILE A N 1
ATOM 755 C CA . ILE A 1 110 ? 10.032 4.770 -5.222 1.00 94.81 110 ILE A CA 1
ATOM 756 C C . ILE A 1 110 ? 11.546 4.940 -5.063 1.00 94.81 110 ILE A C 1
ATOM 758 O O . ILE A 1 110 ? 12.217 5.349 -6.008 1.00 94.81 110 ILE A O 1
ATOM 762 N N . ARG A 1 111 ? 12.088 4.637 -3.877 1.00 94.56 111 ARG A N 1
ATOM 763 C CA . ARG A 1 111 ? 13.520 4.783 -3.575 1.00 94.56 111 ARG A CA 1
ATOM 764 C C . ARG A 1 111 ? 14.387 3.928 -4.497 1.00 94.56 111 ARG A C 1
ATOM 766 O O . ARG A 1 111 ? 15.468 4.362 -4.879 1.00 94.56 111 ARG A O 1
ATOM 773 N N . ASP A 1 112 ? 13.904 2.748 -4.859 1.00 93.44 112 ASP A N 1
ATOM 774 C CA . ASP A 1 112 ? 14.620 1.794 -5.697 1.00 93.44 112 ASP A CA 1
ATOM 775 C C . ASP A 1 112 ? 14.468 2.112 -7.207 1.00 93.44 112 ASP A C 1
ATOM 777 O O . ASP A 1 112 ? 14.941 1.360 -8.060 1.00 93.44 112 ASP A O 1
ATOM 781 N N . GLY A 1 113 ? 13.854 3.257 -7.550 1.00 91.81 113 GLY A N 1
ATOM 782 C CA . GLY A 1 113 ? 13.802 3.798 -8.912 1.00 91.81 113 GLY A CA 1
ATOM 783 C C . GLY A 1 113 ? 12.733 3.166 -9.803 1.00 91.81 113 GLY A C 1
ATOM 784 O O . GLY A 1 113 ? 12.820 3.235 -11.026 1.00 91.81 113 GLY A O 1
ATOM 785 N N . CYS A 1 114 ? 11.713 2.535 -9.219 1.00 93.69 114 CYS A N 1
ATOM 786 C CA . CYS A 1 114 ? 10.723 1.772 -9.981 1.00 93.69 114 CYS A CA 1
ATOM 787 C C . CYS A 1 114 ? 9.609 2.616 -10.607 1.00 93.69 114 CYS A C 1
ATOM 789 O O . CYS A 1 114 ? 8.778 2.100 -11.356 1.00 93.69 114 CYS A O 1
ATOM 791 N N . VAL A 1 115 ? 9.600 3.923 -10.339 1.00 87.75 115 VAL A N 1
ATOM 792 C CA . VAL A 1 115 ? 8.752 4.880 -11.049 1.00 87.75 115 VAL A CA 1
ATOM 793 C C . VAL A 1 115 ? 9.497 5.345 -12.293 1.00 87.75 115 VAL A C 1
ATOM 795 O O . VAL A 1 115 ? 10.543 5.981 -12.194 1.00 87.75 115 VAL A O 1
ATOM 798 N N . ALA A 1 116 ? 8.951 5.031 -13.468 1.00 78.19 116 ALA A N 1
ATOM 799 C CA . ALA A 1 116 ? 9.568 5.395 -14.735 1.00 78.19 116 ALA A CA 1
ATOM 800 C C . ALA A 1 116 ? 9.773 6.918 -14.847 1.00 78.19 116 ALA A C 1
ATOM 802 O O . ALA A 1 116 ? 8.842 7.703 -14.658 1.00 78.19 116 ALA A O 1
ATOM 803 N N . SER A 1 117 ? 10.992 7.319 -15.208 1.00 77.06 117 SER A N 1
ATOM 804 C CA . SER A 1 117 ? 11.361 8.695 -15.538 1.00 77.06 117 SER A CA 1
ATOM 805 C C . SER A 1 117 ? 11.887 8.736 -16.974 1.00 77.06 117 SER A C 1
ATOM 807 O O . SER A 1 117 ? 12.684 7.874 -17.346 1.00 77.06 117 SER A O 1
ATOM 809 N N . PRO A 1 118 ? 11.486 9.721 -17.800 1.00 73.81 118 PRO A N 1
ATOM 810 C CA . PRO A 1 118 ? 11.906 9.799 -19.201 1.00 73.81 118 PRO A CA 1
ATOM 811 C C . PRO A 1 118 ? 13.415 10.031 -19.381 1.00 73.81 118 PRO A C 1
ATOM 813 O O . PRO A 1 118 ? 13.927 9.842 -20.482 1.00 73.81 118 PRO A O 1
ATOM 816 N N . SER A 1 119 ? 14.117 10.442 -18.322 1.00 79.69 119 SER A N 1
ATOM 817 C CA . SER A 1 119 ? 15.551 10.756 -18.349 1.00 79.69 119 SER A CA 1
ATOM 818 C C . SER A 1 119 ? 16.429 9.691 -17.686 1.00 79.69 119 SER A C 1
ATOM 820 O O . SER A 1 119 ? 17.644 9.870 -17.634 1.00 79.69 119 SER A O 1
ATOM 822 N N . GLU A 1 120 ? 15.845 8.610 -17.166 1.00 80.12 120 GLU A N 1
ATOM 823 C CA . GLU A 1 120 ? 16.570 7.573 -16.424 1.00 80.12 120 GLU A CA 1
ATOM 824 C C . GLU A 1 120 ? 16.530 6.221 -17.156 1.00 80.12 120 GLU A C 1
ATOM 826 O O . GLU A 1 120 ? 15.631 5.979 -17.968 1.00 80.12 120 GLU A O 1
ATOM 831 N N . PRO A 1 121 ? 17.499 5.320 -16.900 1.00 79.38 121 PRO A N 1
ATOM 832 C CA . PRO A 1 121 ? 17.436 3.952 -17.397 1.00 79.38 121 PRO A CA 1
ATOM 833 C C . PRO A 1 121 ? 16.131 3.258 -16.997 1.00 79.38 121 PRO A C 1
ATOM 835 O O . PRO A 1 121 ? 15.569 3.521 -15.934 1.00 79.38 121 PRO A O 1
ATOM 838 N N . ALA A 1 122 ? 15.672 2.327 -17.837 1.00 78.62 122 ALA A N 1
ATOM 839 C CA . ALA A 1 122 ? 14.488 1.536 -17.525 1.00 78.62 122 ALA A CA 1
ATOM 840 C C . ALA A 1 122 ? 14.673 0.777 -16.192 1.00 78.62 122 ALA A C 1
ATOM 842 O O . ALA A 1 122 ? 15.766 0.254 -15.943 1.00 78.62 122 ALA A O 1
ATOM 843 N N . PRO A 1 123 ? 13.629 0.668 -15.351 1.00 85.69 123 PRO A N 1
ATOM 844 C CA . PRO A 1 123 ? 13.781 0.048 -14.046 1.00 85.69 123 PRO A CA 1
ATOM 845 C C . PRO A 1 123 ? 14.044 -1.457 -14.158 1.00 85.69 123 PRO A C 1
ATOM 847 O O . PRO A 1 123 ? 13.528 -2.147 -15.041 1.00 85.69 123 PRO A O 1
ATOM 850 N N . SER A 1 124 ? 14.841 -1.982 -13.230 1.00 89.88 124 SER A N 1
ATOM 851 C CA . SER A 1 124 ? 15.190 -3.402 -13.180 1.00 89.88 124 SER A CA 1
ATOM 852 C C . SER A 1 124 ? 14.000 -4.249 -12.735 1.00 89.88 124 SER A C 1
ATOM 854 O O . SER A 1 124 ? 13.494 -4.077 -11.627 1.00 89.88 124 SER A O 1
ATOM 856 N N . VAL A 1 125 ? 13.618 -5.251 -13.535 1.00 93.12 125 VAL A N 1
ATOM 857 C CA . VAL A 1 125 ? 12.597 -6.250 -13.158 1.00 93.12 125 VAL A CA 1
ATOM 858 C C . VAL A 1 125 ? 12.963 -6.961 -11.850 1.00 93.12 125 VAL A C 1
ATOM 860 O O . VAL A 1 125 ? 12.094 -7.204 -11.013 1.00 93.12 125 VAL A O 1
ATOM 863 N N . ALA A 1 126 ? 14.251 -7.266 -11.653 1.00 95.38 126 ALA A N 1
ATOM 864 C CA . ALA A 1 126 ? 14.743 -7.957 -10.461 1.00 95.38 126 ALA A CA 1
ATOM 865 C C . ALA A 1 126 ? 14.597 -7.120 -9.179 1.00 95.38 126 ALA A C 1
ATOM 867 O O . ALA A 1 126 ? 14.574 -7.684 -8.089 1.00 95.38 126 ALA A O 1
ATOM 868 N N . THR A 1 127 ? 14.477 -5.798 -9.314 1.00 94.44 127 THR A N 1
ATOM 869 C CA . THR A 1 127 ? 14.255 -4.867 -8.202 1.00 94.44 127 THR A CA 1
ATOM 870 C C . THR A 1 127 ? 12.766 -4.546 -8.057 1.00 94.44 127 THR A C 1
ATOM 872 O O . THR A 1 127 ? 12.176 -4.726 -6.995 1.00 94.44 127 THR A O 1
ATOM 875 N N . CYS A 1 128 ? 12.123 -4.154 -9.156 1.00 95.62 128 CYS A N 1
ATOM 876 C CA . CYS A 1 128 ? 10.785 -3.573 -9.145 1.00 95.62 128 CYS A CA 1
ATOM 877 C C . CYS A 1 128 ? 9.650 -4.594 -9.116 1.00 95.62 128 CYS A C 1
ATOM 879 O O . CYS A 1 128 ? 8.588 -4.304 -8.568 1.00 95.62 128 CYS A O 1
ATOM 881 N N . GLY A 1 129 ? 9.868 -5.800 -9.649 1.00 96.12 129 GLY A N 1
ATOM 882 C CA . GLY A 1 129 ? 8.911 -6.898 -9.528 1.00 96.12 129 GLY A CA 1
ATOM 883 C C . GLY A 1 129 ? 8.660 -7.274 -8.061 1.00 96.12 129 GLY A C 1
ATOM 884 O O . GLY A 1 129 ? 7.510 -7.233 -7.622 1.00 96.12 129 GLY A O 1
ATOM 885 N N . PRO A 1 130 ? 9.706 -7.587 -7.271 1.00 98.12 130 PRO A N 1
ATOM 886 C CA . PRO A 1 130 ? 9.556 -7.867 -5.843 1.00 98.12 130 PRO A CA 1
ATOM 887 C C . PRO A 1 130 ? 8.941 -6.716 -5.040 1.00 98.12 130 PRO A C 1
ATOM 889 O O . PRO A 1 130 ? 8.136 -6.963 -4.143 1.00 98.12 130 PRO A O 1
ATOM 892 N N . ASP A 1 131 ? 9.282 -5.465 -5.348 1.00 98.12 131 ASP A N 1
ATOM 893 C CA . ASP A 1 131 ? 8.721 -4.320 -4.629 1.00 98.12 131 ASP A CA 1
ATOM 894 C C . ASP A 1 131 ? 7.241 -4.095 -4.942 1.00 98.12 131 ASP A C 1
ATOM 896 O O . ASP A 1 131 ? 6.447 -3.937 -4.012 1.00 98.12 131 ASP A O 1
ATOM 900 N N . LEU A 1 132 ? 6.822 -4.191 -6.209 1.00 98.25 132 LEU A N 1
ATOM 901 C CA . LEU A 1 132 ? 5.395 -4.165 -6.533 1.00 98.25 132 LEU A CA 1
ATOM 902 C C . LEU A 1 132 ? 4.661 -5.346 -5.881 1.00 98.25 132 LEU A C 1
ATOM 904 O O . LEU A 1 132 ? 3.568 -5.162 -5.351 1.00 98.25 132 LEU A O 1
ATOM 908 N N . GLN A 1 133 ? 5.265 -6.537 -5.834 1.00 98.50 133 GLN A N 1
ATOM 909 C CA . GLN A 1 133 ? 4.662 -7.690 -5.160 1.00 98.50 133 GLN A CA 1
ATOM 910 C C . GLN A 1 133 ? 4.418 -7.427 -3.663 1.00 98.50 133 GLN A C 1
ATOM 912 O O . GLN A 1 133 ? 3.369 -7.803 -3.135 1.00 98.50 133 GLN A O 1
ATOM 917 N N . LYS A 1 134 ? 5.343 -6.744 -2.972 1.00 98.62 134 LYS A N 1
ATOM 918 C CA . LYS A 1 134 ? 5.144 -6.327 -1.571 1.00 98.62 134 LYS A CA 1
ATOM 919 C C . LYS A 1 134 ? 3.980 -5.348 -1.437 1.00 98.62 134 LYS A C 1
ATOM 921 O O . LYS A 1 134 ? 3.206 -5.466 -0.493 1.00 98.62 134 LYS A O 1
ATOM 926 N N . ILE A 1 135 ? 3.824 -4.422 -2.381 1.00 98.75 135 ILE A N 1
ATOM 927 C CA . ILE A 1 135 ? 2.714 -3.459 -2.392 1.00 98.75 135 ILE A CA 1
ATOM 928 C C . ILE A 1 135 ? 1.379 -4.173 -2.625 1.00 98.75 135 ILE A C 1
ATOM 930 O O . ILE A 1 135 ? 0.430 -3.934 -1.883 1.00 98.75 135 ILE A O 1
ATOM 934 N N . GLN A 1 136 ? 1.312 -5.104 -3.581 1.00 98.75 136 GLN A N 1
ATOM 935 C CA . GLN A 1 136 ? 0.127 -5.934 -3.834 1.00 98.75 136 GLN A CA 1
ATOM 936 C C . GLN A 1 136 ? -0.271 -6.753 -2.594 1.00 98.75 136 GLN A C 1
ATOM 938 O O . GLN A 1 136 ? -1.446 -6.810 -2.225 1.00 98.75 136 GLN A O 1
ATOM 943 N N . ALA A 1 137 ? 0.702 -7.380 -1.925 1.00 98.50 137 ALA A N 1
ATOM 944 C CA . ALA A 1 137 ? 0.464 -8.137 -0.698 1.00 98.50 137 ALA A CA 1
ATOM 945 C C . ALA A 1 137 ? 0.028 -7.228 0.463 1.00 98.50 137 ALA A C 1
ATOM 947 O O . ALA A 1 137 ? -0.923 -7.548 1.178 1.00 98.50 137 ALA A O 1
ATOM 948 N N . GLY A 1 138 ? 0.684 -6.076 0.618 1.00 98.38 138 GLY A N 1
ATOM 949 C CA . GLY A 1 138 ? 0.341 -5.069 1.616 1.00 98.38 138 GLY A CA 1
ATOM 950 C C . GLY A 1 138 ? -1.077 -4.531 1.431 1.00 98.38 138 GLY A C 1
ATOM 951 O O . GLY A 1 138 ? -1.823 -4.448 2.402 1.00 98.38 138 GLY A O 1
ATOM 952 N N . LEU A 1 139 ? -1.485 -4.245 0.190 1.00 98.56 139 LEU A N 1
ATOM 953 C CA . LEU A 1 139 ? -2.843 -3.806 -0.133 1.00 98.56 139 LEU A CA 1
ATOM 954 C C . LEU A 1 139 ? -3.888 -4.849 0.291 1.00 98.56 139 LEU A C 1
ATOM 956 O O . LEU A 1 139 ? -4.855 -4.491 0.955 1.00 98.56 139 LEU A O 1
ATOM 960 N N . LYS A 1 140 ? -3.668 -6.137 -0.010 1.00 98.25 140 LYS A N 1
ATOM 961 C CA . LYS A 1 140 ? -4.568 -7.236 0.401 1.00 98.25 140 LYS A CA 1
ATOM 962 C C . LYS A 1 140 ? -4.662 -7.377 1.925 1.00 98.25 140 LYS A C 1
ATOM 964 O O . LYS A 1 140 ? -5.744 -7.600 2.472 1.00 98.25 140 LYS A O 1
ATOM 969 N N . ALA A 1 141 ? -3.538 -7.235 2.627 1.00 97.69 141 ALA A N 1
ATOM 970 C CA . ALA A 1 141 ? -3.514 -7.273 4.088 1.00 97.69 141 ALA A CA 1
ATOM 971 C C . ALA A 1 141 ? -4.255 -6.073 4.702 1.00 97.69 141 ALA A C 1
ATOM 973 O O . ALA A 1 141 ? -5.054 -6.243 5.621 1.00 97.69 141 ALA A O 1
ATOM 974 N N . MET A 1 142 ? -4.040 -4.871 4.162 1.00 97.88 142 MET A N 1
ATOM 975 C CA . MET A 1 142 ? -4.730 -3.655 4.592 1.00 97.88 142 MET A CA 1
ATOM 976 C C . MET A 1 142 ? -6.235 -3.723 4.313 1.00 97.88 142 MET A C 1
ATOM 978 O O . MET A 1 142 ? -7.019 -3.393 5.197 1.00 97.88 142 MET A O 1
ATOM 982 N N . GLN A 1 143 ? -6.648 -4.233 3.148 1.00 97.19 143 GLN A N 1
ATOM 983 C CA . GLN A 1 143 ? -8.053 -4.519 2.833 1.00 97.19 143 GLN A CA 1
ATOM 984 C C . GLN A 1 143 ? -8.679 -5.440 3.884 1.00 97.19 143 GLN A C 1
ATOM 986 O O . GLN A 1 143 ? -9.743 -5.148 4.420 1.00 97.19 143 GLN A O 1
ATOM 991 N N . SER A 1 144 ? -7.983 -6.519 4.248 1.00 95.94 144 SER A N 1
ATOM 992 C CA . SER A 1 144 ? -8.461 -7.457 5.269 1.00 95.94 144 SER A CA 1
ATOM 993 C C . SER A 1 144 ? -8.617 -6.787 6.640 1.00 95.94 144 SER A C 1
ATOM 995 O O . SER A 1 144 ? -9.620 -7.005 7.320 1.00 95.94 144 SER A O 1
ATOM 997 N N . ALA A 1 145 ? -7.658 -5.945 7.041 1.00 95.12 145 ALA A N 1
ATOM 998 C CA . ALA A 1 145 ? -7.711 -5.210 8.304 1.00 95.12 145 ALA A CA 1
ATOM 999 C C . ALA A 1 145 ? -8.866 -4.196 8.335 1.00 95.12 145 ALA A C 1
ATOM 1001 O O . ALA A 1 145 ? -9.598 -4.126 9.324 1.00 95.12 145 ALA A O 1
ATOM 1002 N N . VAL A 1 146 ? -9.066 -3.448 7.247 1.00 94.25 146 VAL A N 1
ATOM 1003 C CA . VAL A 1 146 ? -10.165 -2.482 7.116 1.00 94.25 146 VAL A CA 1
ATOM 1004 C C . VAL A 1 146 ? -11.519 -3.194 7.131 1.00 94.25 146 VAL A C 1
ATOM 1006 O O . VAL A 1 146 ? -12.397 -2.794 7.892 1.00 94.25 146 VAL A O 1
ATOM 1009 N N . ASN A 1 147 ? -11.670 -4.307 6.412 1.00 93.25 147 ASN A N 1
ATOM 1010 C CA . ASN A 1 147 ? -12.920 -5.074 6.384 1.0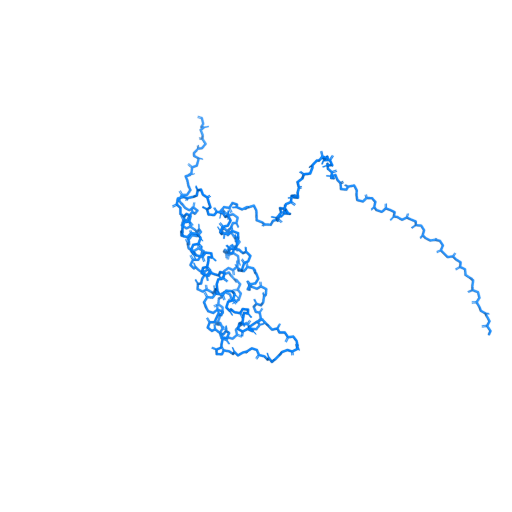0 93.25 147 ASN A CA 1
ATOM 1011 C C . ASN A 1 147 ? -13.261 -5.679 7.753 1.00 93.25 147 ASN A C 1
ATOM 1013 O O . ASN A 1 147 ? -14.411 -5.617 8.193 1.00 93.25 147 ASN A O 1
ATOM 1017 N N . ALA A 1 148 ? -12.265 -6.213 8.468 1.00 91.69 148 ALA A N 1
ATOM 1018 C CA . ALA A 1 148 ? -12.449 -6.689 9.839 1.00 91.69 148 ALA A CA 1
ATOM 1019 C C . ALA A 1 148 ? -12.885 -5.551 10.779 1.00 91.69 148 ALA A C 1
ATOM 1021 O O . ALA A 1 148 ? -13.792 -5.722 11.593 1.00 91.69 148 ALA A O 1
ATOM 1022 N N . SER A 1 149 ? -12.283 -4.373 10.609 1.00 88.81 149 SER A N 1
ATOM 1023 C CA . SER A 1 149 ? -12.606 -3.174 11.386 1.00 88.81 149 SER A CA 1
ATOM 1024 C C . SER A 1 149 ? -14.018 -2.650 11.095 1.00 88.81 149 SER A C 1
ATOM 1026 O O . SER A 1 149 ? -14.683 -2.107 11.981 1.0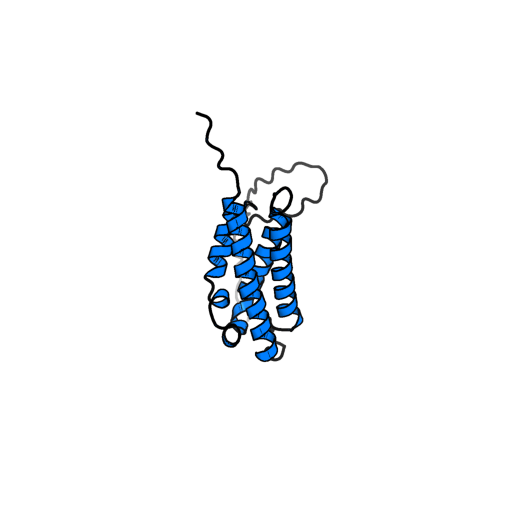0 88.81 149 SER A O 1
ATOM 1028 N N . ALA A 1 150 ? -14.500 -2.822 9.859 1.00 86.31 150 ALA A N 1
ATOM 1029 C CA . ALA A 1 150 ? -15.840 -2.425 9.430 1.00 86.31 150 ALA A CA 1
ATOM 1030 C C . ALA A 1 150 ? -16.906 -3.332 10.041 1.00 86.31 150 ALA A C 1
ATOM 1032 O O . ALA A 1 150 ? -17.902 -2.846 10.573 1.00 86.31 150 ALA A O 1
ATOM 1033 N N . ALA A 1 151 ? -16.657 -4.642 10.026 1.00 83.56 151 ALA A N 1
ATOM 1034 C CA . ALA A 1 151 ? -17.547 -5.642 10.602 1.00 83.56 151 ALA A CA 1
ATOM 1035 C C . ALA A 1 151 ? -17.672 -5.533 12.133 1.00 83.56 151 ALA A C 1
ATOM 1037 O O . ALA A 1 151 ? -18.693 -5.920 12.695 1.00 83.56 151 ALA A O 1
ATOM 1038 N N . ALA A 1 152 ? -16.648 -5.005 12.811 1.00 76.94 152 ALA A N 1
ATOM 1039 C CA . ALA A 1 152 ? -16.642 -4.812 14.260 1.00 76.94 152 ALA A CA 1
ATOM 1040 C C . ALA A 1 152 ? -17.384 -3.544 14.729 1.00 76.94 152 ALA A C 1
ATOM 1042 O O . ALA A 1 152 ? -17.574 -3.360 15.934 1.00 76.94 152 ALA A O 1
ATOM 1043 N N . ALA A 1 153 ? -17.793 -2.651 13.818 1.00 65.81 153 ALA A N 1
ATOM 1044 C CA . ALA A 1 153 ? -18.530 -1.450 14.194 1.00 65.81 153 ALA A CA 1
ATOM 1045 C C . ALA A 1 153 ? -19.926 -1.828 14.732 1.00 65.81 153 ALA A C 1
ATOM 1047 O O . ALA A 1 153 ? -20.640 -2.595 14.083 1.00 65.81 153 ALA A O 1
ATOM 1048 N N . PRO A 1 154 ? -20.350 -1.310 15.901 1.00 55.72 154 PRO A N 1
ATOM 1049 C CA . PRO A 1 154 ? -21.666 -1.622 16.437 1.00 55.72 154 PRO A CA 1
ATOM 1050 C C . PRO A 1 154 ? -22.743 -1.126 15.469 1.00 55.72 154 PRO A C 1
ATOM 1052 O O . PRO A 1 154 ? -22.809 0.063 15.160 1.00 55.72 154 PRO A O 1
ATOM 1055 N N . THR A 1 155 ? -23.610 -2.032 15.012 1.00 54.09 155 THR A N 1
ATOM 1056 C CA . THR A 1 155 ? -24.855 -1.669 14.334 1.00 54.09 155 THR A CA 1
ATOM 1057 C C . THR A 1 155 ? -25.682 -0.839 15.303 1.00 54.09 155 THR A C 1
ATOM 1059 O O . THR A 1 155 ? -26.239 -1.366 16.267 1.00 54.09 155 THR A O 1
ATOM 1062 N N . THR A 1 156 ? -25.746 0.469 15.080 1.00 51.41 156 THR A N 1
ATOM 1063 C CA . THR A 1 156 ? -26.698 1.336 15.759 1.00 51.41 156 THR A CA 1
ATOM 1064 C C . THR A 1 156 ? -28.100 0.925 15.318 1.00 51.41 156 THR A C 1
ATOM 1066 O O . THR A 1 156 ? -28.597 1.350 14.278 1.00 51.41 156 THR A O 1
ATOM 1069 N N . THR A 1 157 ? -28.740 0.053 16.098 1.00 49.41 157 THR A N 1
ATOM 1070 C CA . THR A 1 157 ? -30.180 -0.193 15.998 1.00 49.41 157 THR A CA 1
ATOM 1071 C C . THR A 1 157 ? -30.889 1.156 16.140 1.00 49.41 157 THR A C 1
ATOM 1073 O O . THR A 1 157 ? -30.661 1.835 17.147 1.00 49.41 157 THR A O 1
ATOM 1076 N N . PRO A 1 158 ? -31.725 1.587 15.178 1.00 50.78 158 PRO A N 1
ATOM 1077 C CA . PRO A 1 158 ? -32.528 2.785 15.361 1.00 50.78 158 PRO A CA 1
ATOM 1078 C C . PRO A 1 158 ? -33.465 2.536 16.543 1.00 50.78 158 PRO A C 1
ATOM 1080 O O . PRO A 1 158 ? -34.211 1.556 16.541 1.00 50.78 158 PRO A O 1
ATOM 1083 N N . ALA A 1 159 ? -33.404 3.387 17.566 1.00 53.44 159 ALA A N 1
ATOM 1084 C CA . ALA A 1 159 ? -34.411 3.388 18.616 1.00 53.44 159 ALA A CA 1
ATOM 1085 C C . ALA A 1 159 ? -35.744 3.810 17.979 1.00 53.44 159 ALA A C 1
ATOM 1087 O O . ALA A 1 159 ? -35.872 4.946 17.516 1.00 53.44 159 ALA A O 1
ATOM 1088 N N . GLY A 1 160 ? -36.672 2.857 17.878 1.00 53.69 160 GLY A N 1
ATOM 1089 C CA . GLY A 1 160 ? -38.082 3.104 17.577 1.00 53.69 160 GLY A CA 1
ATOM 1090 C C . GLY A 1 160 ? -38.860 3.485 18.825 1.00 53.69 160 GLY A C 1
ATOM 1091 O O . GLY A 1 160 ? -38.417 3.098 19.932 1.00 53.69 160 GLY A O 1
#

Secondary structure (DSSP, 8-state):
-----------------------------------SS-S-HHHHHHHHHHHHTSHHHHS-HHHHGGG-HHHHHHHHHHHHHHHHH-TTSTTHHHHHHHHHHHHHHHHHHHHTT-S--TTSPPPPHHHHHHHHHHHHHHHHHHHHHHHHHHHTS-------